Protein AF-A0A917MI64-F1 (afdb_monomer)

Solvent-accessible surface area (backbone atoms only — not comparable to full-atom values): 7708 Å² total; per-residue (Å²): 132,84,80,81,80,77,80,70,88,72,74,85,80,87,74,86,86,75,81,80,50,72,68,57,34,49,53,53,25,57,75,74,41,89,49,66,73,59,29,27,51,49,29,15,67,72,66,77,46,58,48,79,76,38,38,64,58,53,53,51,50,51,54,54,52,52,53,42,46,76,70,61,38,49,78,48,83,46,83,40,100,81,76,51,83,45,84,47,79,46,78,78,75,80,75,78,84,80,80,76,76,82,81,80,79,78,80,83,85,79,82,81,83,86,132

Structure (mmCIF, N/CA/C/O backbone):
data_AF-A0A917MI64-F1
#
_entry.id   AF-A0A917MI64-F1
#
loop_
_atom_site.group_PDB
_atom_site.id
_atom_site.type_symbol
_atom_site.label_atom_id
_atom_site.label_alt_id
_atom_site.label_comp_id
_atom_site.label_asym_id
_atom_site.label_entity_id
_atom_site.label_seq_id
_atom_site.pdbx_PDB_ins_code
_atom_site.Cartn_x
_atom_site.Cartn_y
_atom_site.C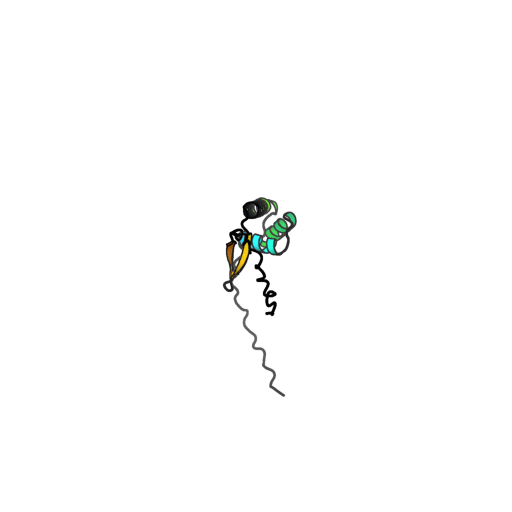artn_z
_atom_site.occupancy
_atom_site.B_iso_or_equiv
_atom_site.auth_seq_id
_atom_site.auth_comp_id
_atom_site.auth_asym_id
_atom_site.auth_atom_id
_atom_site.pdbx_PDB_model_num
ATOM 1 N N . MET A 1 1 ? 27.332 -24.844 40.970 1.00 60.16 1 MET A N 1
ATOM 2 C CA . M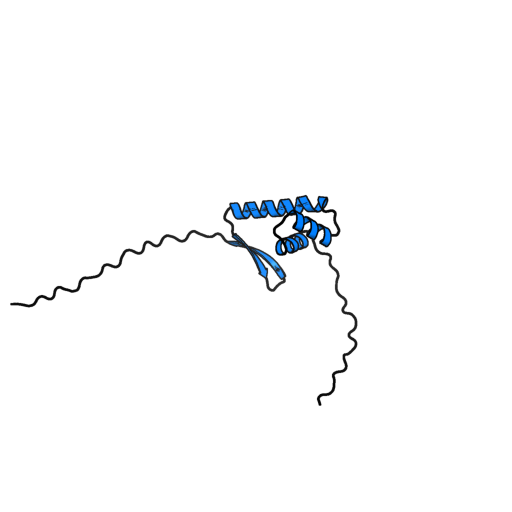ET A 1 1 ? 26.124 -24.654 40.136 1.00 60.16 1 MET A CA 1
ATOM 3 C C . MET A 1 1 ? 25.524 -23.297 40.466 1.00 60.16 1 MET A C 1
ATOM 5 O O . MET A 1 1 ? 25.338 -23.047 41.651 1.00 60.16 1 MET A O 1
ATOM 9 N N . PRO A 1 2 ? 25.264 -22.414 39.488 1.00 66.19 2 PRO A N 1
ATOM 10 C CA . PRO A 1 2 ? 24.542 -21.175 39.758 1.00 66.19 2 PRO A CA 1
ATOM 11 C C . PRO A 1 2 ? 23.077 -21.485 40.124 1.00 66.19 2 PRO A C 1
ATOM 13 O O . PRO A 1 2 ? 22.513 -22.449 39.594 1.00 66.19 2 PRO A O 1
ATOM 16 N N . PRO A 1 3 ? 22.451 -20.709 41.026 1.00 67.62 3 PRO A N 1
ATOM 17 C CA . PRO A 1 3 ? 21.047 -20.893 41.368 1.00 67.62 3 PRO A CA 1
ATOM 18 C C . PRO A 1 3 ? 20.173 -20.590 40.145 1.00 67.62 3 PRO A C 1
ATOM 20 O O . PRO A 1 3 ? 20.364 -19.579 39.468 1.00 67.62 3 PRO A O 1
ATOM 23 N N . LYS A 1 4 ? 19.209 -21.471 39.848 1.00 62.81 4 LYS A N 1
ATOM 24 C CA . LYS A 1 4 ? 18.223 -21.233 38.787 1.00 62.81 4 LYS A CA 1
ATOM 25 C C . LYS A 1 4 ? 17.385 -20.010 39.166 1.00 62.81 4 LYS A C 1
ATOM 27 O O . LYS A 1 4 ? 16.717 -20.018 40.198 1.00 62.81 4 LYS A O 1
ATOM 32 N N . ALA A 1 5 ? 17.440 -18.963 38.344 1.00 65.44 5 ALA A N 1
ATOM 33 C CA . ALA A 1 5 ? 16.598 -17.787 38.510 1.00 65.44 5 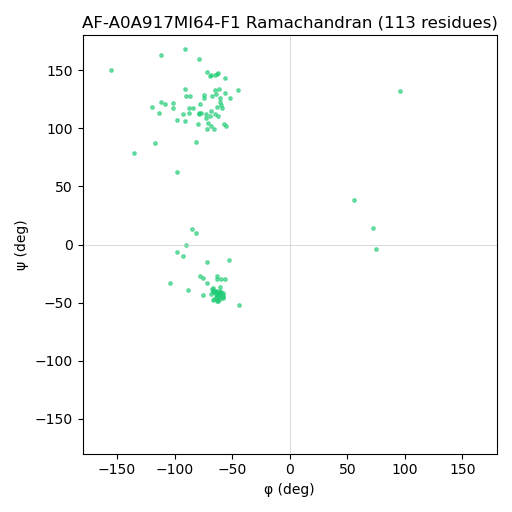ALA A CA 1
ATOM 34 C C . ALA A 1 5 ? 15.126 -18.209 38.412 1.00 65.44 5 ALA A C 1
ATOM 36 O O . ALA A 1 5 ? 14.708 -18.819 37.430 1.00 65.4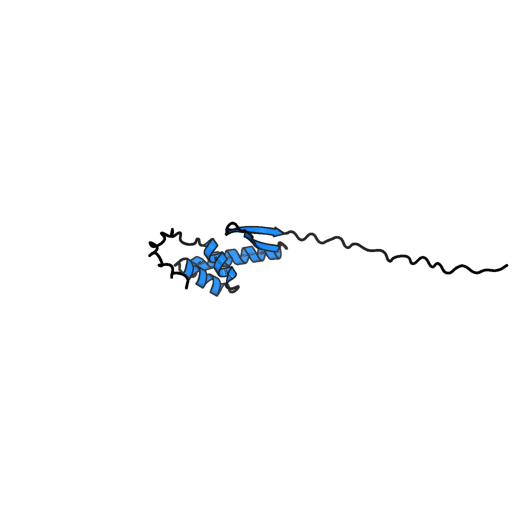4 5 ALA A O 1
ATOM 37 N N . GLN A 1 6 ? 14.355 -17.917 39.457 1.00 65.31 6 GLN A N 1
ATOM 38 C CA . GLN A 1 6 ? 12.915 -18.129 39.467 1.00 65.31 6 GLN A CA 1
ATOM 39 C C . GLN A 1 6 ? 12.303 -17.114 38.497 1.00 65.31 6 GLN A C 1
ATOM 41 O O . GLN A 1 6 ? 12.367 -15.908 38.753 1.00 65.31 6 GLN A O 1
ATOM 46 N N . THR A 1 7 ? 11.771 -17.579 37.364 1.00 68.00 7 THR A N 1
ATOM 47 C CA . THR A 1 7 ? 11.015 -16.743 36.425 1.00 68.00 7 THR A CA 1
ATOM 48 C C . THR A 1 7 ? 9.854 -16.132 37.195 1.00 68.00 7 THR A C 1
ATOM 50 O O . THR A 1 7 ? 8.896 -16.822 37.534 1.00 68.00 7 THR A O 1
ATOM 53 N N . ARG A 1 8 ? 9.959 -14.847 37.544 1.00 74.12 8 ARG A N 1
ATOM 54 C CA . ARG A 1 8 ? 8.835 -14.119 38.129 1.00 74.12 8 ARG A CA 1
ATOM 55 C C . ARG A 1 8 ? 7.718 -14.146 37.096 1.00 74.12 8 ARG A C 1
ATOM 57 O O . ARG A 1 8 ? 7.967 -13.754 35.959 1.00 74.12 8 ARG A O 1
ATOM 64 N N . GLU A 1 9 ? 6.525 -14.598 37.478 1.00 75.75 9 GLU A N 1
ATOM 65 C CA . GLU A 1 9 ? 5.331 -14.428 36.651 1.00 75.75 9 GLU A CA 1
ATOM 66 C C . GLU A 1 9 ? 5.175 -12.936 36.351 1.00 75.75 9 GLU A C 1
ATOM 68 O O . GLU A 1 9 ? 4.813 -12.122 37.206 1.00 75.75 9 GLU A O 1
ATOM 73 N N . MET A 1 10 ? 5.563 -12.550 35.138 1.00 74.81 10 MET A N 1
ATOM 74 C CA . MET A 1 10 ? 5.427 -11.185 34.672 1.00 74.81 10 MET A CA 1
ATOM 75 C C . MET A 1 10 ? 3.950 -10.968 34.379 1.00 74.81 10 MET A C 1
ATOM 77 O O . MET A 1 10 ? 3.335 -11.725 33.629 1.00 74.81 10 MET A O 1
ATOM 81 N N . ARG A 1 11 ? 3.373 -9.928 34.984 1.00 83.38 11 ARG A N 1
ATOM 82 C CA . ARG A 1 11 ? 2.006 -9.516 34.662 1.00 83.38 11 ARG A CA 1
ATOM 83 C C . ARG A 1 11 ? 1.908 -9.235 33.155 1.00 83.38 11 ARG A C 1
ATOM 85 O O . ARG A 1 11 ? 2.867 -8.684 32.607 1.00 83.38 11 ARG A O 1
ATOM 92 N N . PRO A 1 12 ? 0.780 -9.560 32.497 1.00 83.62 12 PRO A N 1
ATOM 93 C CA . PRO A 1 12 ? 0.600 -9.279 31.078 1.00 83.62 12 PRO A CA 1
ATOM 94 C C . PRO A 1 12 ? 0.892 -7.807 30.770 1.00 83.62 12 PRO A C 1
ATOM 96 O O . PRO A 1 12 ? 0.340 -6.909 31.414 1.00 83.62 12 PRO A O 1
ATOM 99 N N . LEU A 1 13 ? 1.783 -7.554 29.807 1.00 82.50 13 LEU A N 1
ATOM 100 C CA . LEU A 1 13 ? 2.063 -6.197 29.350 1.00 82.50 13 LEU A CA 1
ATOM 101 C C . LEU A 1 13 ? 0.794 -5.631 28.708 1.00 82.50 13 LEU A C 1
ATOM 103 O O . LEU A 1 13 ? 0.186 -6.254 27.839 1.00 82.50 13 LEU A O 1
ATOM 107 N N . ARG A 1 14 ? 0.392 -4.433 29.133 1.00 84.25 14 ARG A N 1
ATOM 108 C CA . ARG A 1 14 ? -0.726 -3.712 28.519 1.00 84.25 14 ARG A CA 1
ATOM 109 C C . ARG A 1 14 ? -0.218 -3.042 27.245 1.00 84.25 14 ARG A C 1
ATOM 111 O O . ARG A 1 14 ? 0.480 -2.035 27.327 1.00 84.25 14 ARG A O 1
ATOM 118 N N . VAL A 1 15 ? -0.554 -3.606 26.089 1.00 86.50 15 VAL A N 1
ATOM 119 C CA . VAL A 1 15 ? -0.217 -3.043 24.774 1.00 86.50 15 VAL A CA 1
ATOM 120 C C . VAL A 1 15 ? -1.354 -2.127 24.324 1.00 86.50 15 VAL A C 1
ATOM 122 O O . VAL A 1 15 ? -2.527 -2.478 24.451 1.00 86.50 15 VAL A O 1
ATOM 125 N N . ARG A 1 16 ? -1.020 -0.928 23.836 1.00 86.50 16 ARG A N 1
ATOM 126 C CA . ARG A 1 16 ? -1.997 -0.063 23.165 1.00 86.50 16 ARG A CA 1
ATOM 127 C C . ARG A 1 16 ? -2.273 -0.637 21.782 1.00 86.50 16 ARG A C 1
ATOM 129 O O . ARG A 1 16 ? -1.330 -0.899 21.046 1.00 86.50 16 ARG A O 1
ATOM 136 N N . HIS A 1 17 ? -3.547 -0.821 21.457 1.00 84.12 17 HIS A N 1
ATOM 137 C CA . HIS A 1 17 ? -3.967 -1.262 20.136 1.00 84.12 17 HIS A CA 1
ATOM 138 C C . HIS A 1 17 ? -4.381 -0.037 19.321 1.00 84.12 17 HIS A C 1
ATOM 140 O O . HIS A 1 17 ? -5.414 0.568 19.601 1.00 84.12 17 HIS A O 1
ATOM 146 N N . GLU A 1 18 ? -3.556 0.339 18.353 1.00 82.56 18 GLU A N 1
ATOM 147 C CA . GLU A 1 18 ? -3.870 1.357 17.353 1.00 82.56 18 GLU A CA 1
ATOM 148 C C . GLU A 1 18 ? -3.948 0.623 16.006 1.00 82.56 18 GLU A C 1
ATOM 150 O O . GLU A 1 18 ? -2.955 0.007 15.613 1.00 82.56 18 GLU A O 1
ATOM 155 N N . PRO A 1 19 ? -5.133 0.540 15.371 1.00 84.12 19 PRO A N 1
ATOM 156 C CA . PRO A 1 19 ? -5.270 -0.158 14.097 1.00 84.12 19 PRO A CA 1
ATOM 157 C C . PRO A 1 19 ? -4.431 0.547 13.019 1.00 84.12 19 PRO A C 1
ATOM 159 O O . PRO A 1 19 ? -4.298 1.773 13.077 1.00 84.12 19 PRO A O 1
ATOM 162 N N . PRO A 1 20 ? -3.870 -0.195 12.046 1.00 90.12 20 PRO A N 1
ATOM 163 C CA . PRO A 1 20 ? -3.061 0.407 10.995 1.00 90.12 20 PRO A CA 1
ATOM 164 C C . PRO A 1 20 ? -3.898 1.377 10.160 1.00 90.12 20 PRO A C 1
ATOM 166 O O . PRO A 1 20 ? -5.093 1.174 9.937 1.00 90.12 20 PRO A O 1
ATOM 169 N N . THR A 1 21 ? -3.261 2.434 9.669 1.00 93.06 21 THR A N 1
ATOM 170 C CA . THR A 1 21 ? -3.864 3.304 8.659 1.00 93.06 21 THR A CA 1
ATOM 171 C C . THR A 1 21 ? -3.770 2.669 7.270 1.00 93.06 21 THR A C 1
ATOM 173 O O . THR A 1 21 ? -2.917 1.820 7.001 1.00 93.06 21 THR A O 1
ATOM 176 N N . LEU A 1 22 ? -4.620 3.119 6.342 1.00 93.25 22 LEU A N 1
ATOM 177 C CA . LEU A 1 22 ? -4.614 2.611 4.966 1.00 93.25 22 LEU A CA 1
ATOM 178 C C . LEU A 1 22 ? -3.268 2.856 4.263 1.00 93.25 22 LEU A C 1
ATOM 180 O O . LEU A 1 22 ? -2.807 2.016 3.495 1.00 93.25 22 LEU A O 1
ATOM 184 N N . GLU A 1 23 ? -2.623 3.991 4.539 1.00 92.38 23 GLU A N 1
ATOM 185 C CA . GLU A 1 23 ? -1.311 4.327 3.977 1.00 92.38 23 GLU A CA 1
ATOM 186 C C . GLU A 1 23 ? -0.213 3.391 4.490 1.00 92.38 23 GLU A C 1
ATOM 188 O O . GLU A 1 23 ? 0.611 2.927 3.704 1.00 92.38 23 GLU A O 1
ATOM 193 N N . GLU A 1 24 ? -0.233 3.052 5.780 1.00 92.31 24 GLU A N 1
ATOM 194 C CA . GLU A 1 24 ? 0.707 2.098 6.377 1.00 92.31 24 GLU A CA 1
ATOM 195 C C . GLU A 1 24 ? 0.495 0.682 5.837 1.00 92.31 24 GLU A C 1
ATOM 197 O O . GLU A 1 24 ? 1.466 -0.012 5.536 1.00 92.31 24 GLU A O 1
ATOM 202 N N . ALA A 1 25 ? -0.761 0.266 5.647 1.00 95.38 25 ALA A N 1
ATOM 203 C CA . ALA A 1 25 ? -1.081 -1.019 5.035 1.00 95.38 25 ALA A CA 1
ATOM 204 C C . ALA A 1 25 ? -0.598 -1.092 3.574 1.00 95.38 25 ALA A C 1
ATOM 206 O O . ALA A 1 25 ? 0.026 -2.080 3.186 1.00 95.38 25 ALA A O 1
ATOM 207 N N . MET A 1 26 ? -0.827 -0.040 2.773 1.00 94.50 26 MET A N 1
ATOM 208 C CA . MET A 1 26 ? -0.312 0.050 1.397 1.00 94.50 26 MET A CA 1
ATOM 209 C C . MET A 1 26 ? 1.217 0.004 1.363 1.00 94.50 26 MET A C 1
ATOM 211 O O . MET A 1 26 ? 1.796 -0.711 0.546 1.00 94.50 26 MET A O 1
ATOM 215 N N . PHE A 1 27 ? 1.869 0.726 2.277 1.00 93.25 27 PHE A N 1
ATOM 216 C CA . PHE A 1 27 ? 3.321 0.725 2.402 1.00 93.25 27 PHE A CA 1
ATOM 217 C C . PHE A 1 27 ? 3.867 -0.672 2.731 1.00 93.25 27 PHE A C 1
ATOM 219 O O . PHE A 1 27 ? 4.808 -1.137 2.087 1.00 93.25 27 PHE A O 1
ATOM 226 N N . ALA A 1 28 ? 3.248 -1.374 3.683 1.00 94.25 28 ALA A N 1
ATOM 227 C CA . ALA A 1 28 ? 3.632 -2.733 4.049 1.00 94.25 28 ALA A CA 1
ATOM 228 C C . ALA A 1 28 ? 3.437 -3.726 2.890 1.00 94.25 28 ALA A C 1
ATOM 230 O O . ALA A 1 28 ? 4.321 -4.539 2.622 1.00 94.25 28 ALA A O 1
ATOM 231 N N . ALA A 1 29 ? 2.311 -3.642 2.173 1.00 95.88 29 ALA A N 1
ATOM 232 C CA . ALA A 1 29 ? 2.016 -4.518 1.041 1.00 95.88 29 ALA A CA 1
ATOM 233 C C . ALA A 1 29 ? 3.009 -4.330 -0.117 1.00 95.88 29 ALA A C 1
ATOM 235 O O . ALA A 1 29 ? 3.473 -5.316 -0.690 1.00 95.88 29 ALA A O 1
ATOM 236 N N . GLN A 1 30 ? 3.395 -3.084 -0.409 1.00 92.31 30 GLN A N 1
ATOM 237 C CA . GLN A 1 30 ? 4.408 -2.769 -1.420 1.00 92.31 30 GLN A CA 1
ATOM 238 C C . GLN A 1 30 ? 5.788 -3.345 -1.065 1.00 92.31 30 GLN A C 1
ATOM 240 O O . GLN A 1 30 ? 6.562 -3.696 -1.950 1.00 92.31 30 GLN A O 1
ATOM 245 N N . GLY A 1 31 ? 6.098 -3.477 0.228 1.00 91.12 31 GLY A N 1
ATOM 246 C CA . GLY A 1 31 ? 7.311 -4.154 0.691 1.00 91.12 31 GLY A C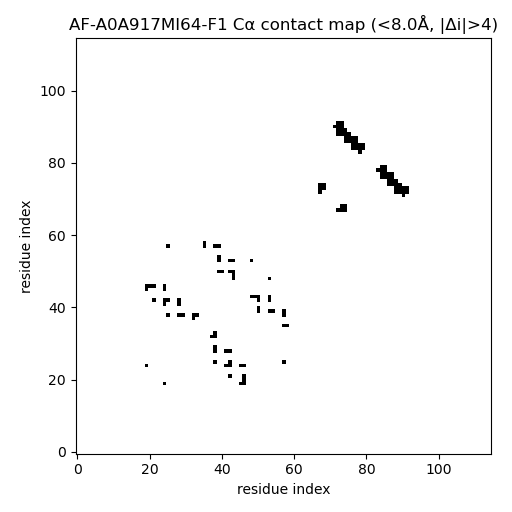A 1
ATOM 247 C C . GLY A 1 31 ? 7.286 -5.678 0.526 1.00 91.12 31 GLY A C 1
ATOM 248 O O . GLY A 1 31 ? 8.338 -6.309 0.633 1.00 91.12 31 GLY A O 1
ATOM 249 N N . LEU A 1 32 ? 6.114 -6.275 0.280 1.00 94.81 32 LEU A N 1
ATOM 250 C CA . LEU A 1 32 ? 5.932 -7.725 0.208 1.00 94.81 32 LEU A CA 1
ATOM 251 C C . LEU A 1 32 ? 5.795 -8.245 -1.231 1.00 94.81 32 LEU A C 1
ATOM 253 O O . LEU A 1 32 ? 6.230 -9.359 -1.515 1.00 94.81 32 LEU A O 1
ATOM 257 N N . THR A 1 33 ? 5.193 -7.463 -2.130 1.00 95.12 33 THR A N 1
ATOM 258 C CA . THR A 1 33 ? 4.964 -7.848 -3.532 1.00 95.12 33 THR A CA 1
ATOM 259 C C . THR A 1 33 ? 4.837 -6.627 -4.443 1.00 95.12 33 THR A C 1
ATOM 261 O O . THR A 1 33 ? 4.359 -5.580 -4.013 1.00 95.12 33 THR A O 1
ATOM 264 N N . ASP A 1 34 ? 5.225 -6.777 -5.713 1.00 90.69 34 ASP A N 1
ATOM 265 C CA . ASP A 1 34 ? 5.062 -5.766 -6.772 1.00 90.69 34 ASP A CA 1
ATOM 266 C C . ASP A 1 34 ? 3.757 -5.947 -7.579 1.00 90.69 34 ASP A C 1
ATOM 268 O O . ASP A 1 34 ? 3.402 -5.087 -8.387 1.00 90.69 34 ASP A O 1
ATOM 272 N N . ASP A 1 35 ? 3.045 -7.064 -7.387 1.00 96.06 35 ASP A N 1
ATOM 273 C CA . ASP A 1 35 ? 1.778 -7.357 -8.066 1.00 96.06 35 ASP A CA 1
ATOM 274 C C . ASP A 1 35 ? 0.625 -6.567 -7.425 1.00 96.06 35 ASP A C 1
ATOM 276 O O . ASP A 1 35 ? 0.332 -6.719 -6.237 1.00 96.06 35 ASP A O 1
ATOM 280 N N . VAL A 1 36 ? -0.053 -5.741 -8.226 1.00 95.12 36 VAL A N 1
ATOM 281 C CA . VAL A 1 36 ? -1.154 -4.875 -7.782 1.00 95.12 36 VAL A CA 1
ATOM 282 C C . VAL A 1 36 ? -2.327 -5.684 -7.230 1.00 95.12 36 VAL A C 1
ATOM 284 O O . VAL A 1 36 ? -2.896 -5.299 -6.210 1.00 95.12 36 VAL A O 1
ATOM 287 N N . ASP A 1 37 ? -2.676 -6.812 -7.849 1.00 96.94 37 ASP A N 1
ATOM 288 C CA . ASP A 1 37 ? -3.810 -7.625 -7.402 1.00 96.94 37 ASP A CA 1
ATOM 289 C C . ASP A 1 37 ? -3.514 -8.252 -6.032 1.00 96.94 37 ASP A C 1
ATOM 291 O O . ASP A 1 37 ? -4.370 -8.273 -5.141 1.00 96.94 37 ASP A O 1
ATOM 295 N N . GLN A 1 38 ? -2.267 -8.685 -5.821 1.00 97.50 38 GLN A N 1
ATOM 296 C CA . GLN A 1 38 ? -1.817 -9.187 -4.523 1.00 97.50 38 GLN A CA 1
ATOM 297 C C . GLN A 1 38 ? -1.740 -8.077 -3.470 1.00 97.50 38 GLN A C 1
ATOM 299 O O . GLN A 1 38 ? -2.179 -8.288 -2.339 1.00 97.50 38 GLN A O 1
ATOM 304 N N . GLN A 1 39 ? -1.231 -6.890 -3.823 1.00 97.19 39 GLN A N 1
ATOM 305 C CA . GLN A 1 39 ? -1.192 -5.737 -2.918 1.00 97.19 39 GLN A CA 1
ATOM 306 C C . GLN A 1 39 ? -2.596 -5.369 -2.431 1.00 97.19 39 GLN A C 1
ATOM 308 O O . GLN A 1 39 ? -2.798 -5.198 -1.230 1.00 97.19 39 GLN A O 1
ATOM 313 N N . VAL A 1 40 ? -3.580 -5.304 -3.336 1.00 97.94 40 VAL A N 1
ATOM 314 C CA . VAL A 1 40 ? -4.980 -5.016 -2.983 1.00 97.94 40 VAL A CA 1
ATOM 315 C C . VAL A 1 40 ? -5.514 -6.039 -1.985 1.00 97.94 40 VAL A C 1
ATOM 317 O O . VAL A 1 40 ? -6.118 -5.654 -0.985 1.00 97.94 40 VAL A O 1
ATOM 320 N N . HIS A 1 41 ? -5.255 -7.328 -2.208 1.00 97.69 41 HIS A N 1
ATOM 321 C CA . HIS A 1 41 ? -5.720 -8.380 -1.308 1.00 97.69 41 HIS A CA 1
ATOM 322 C C . HIS A 1 41 ? -5.080 -8.296 0.088 1.00 97.69 41 HIS A C 1
ATOM 324 O O . HIS A 1 41 ? -5.772 -8.443 1.095 1.00 97.69 41 HIS A O 1
ATOM 330 N N . ILE A 1 42 ? -3.776 -8.008 0.161 1.00 97.06 42 ILE A N 1
ATOM 331 C CA . ILE A 1 42 ? -3.061 -7.833 1.434 1.00 97.06 42 ILE A CA 1
ATOM 332 C C . ILE A 1 42 ? -3.623 -6.631 2.200 1.00 97.06 42 ILE A C 1
ATOM 334 O O . ILE A 1 42 ? -3.937 -6.749 3.382 1.00 97.06 42 ILE A O 1
ATOM 338 N N . VAL A 1 43 ? -3.787 -5.485 1.534 1.00 97.06 43 VAL A N 1
ATOM 339 C CA . VAL A 1 43 ? -4.311 -4.264 2.164 1.00 97.06 43 VAL A CA 1
ATOM 340 C C . VAL A 1 43 ? -5.751 -4.466 2.638 1.00 97.06 43 VAL A C 1
ATOM 342 O O . VAL A 1 43 ? -6.076 -4.081 3.757 1.00 97.06 43 VAL A O 1
ATOM 345 N N . ALA A 1 44 ? -6.596 -5.114 1.833 1.00 97.06 44 ALA A N 1
ATOM 346 C CA . ALA A 1 44 ? -7.959 -5.469 2.220 1.00 97.06 44 ALA A CA 1
ATOM 347 C C . ALA A 1 44 ? -7.986 -6.341 3.486 1.00 97.06 44 ALA A C 1
ATOM 349 O O . ALA A 1 44 ? -8.752 -6.062 4.405 1.00 97.06 44 ALA A O 1
ATOM 350 N N . GLY A 1 45 ? -7.097 -7.338 3.576 1.00 95.81 45 GLY A N 1
ATOM 351 C CA . GLY A 1 45 ? -6.956 -8.183 4.764 1.00 95.81 45 GLY A CA 1
ATOM 352 C C . GLY A 1 45 ? -6.442 -7.437 6.000 1.00 95.81 45 GLY A C 1
ATOM 353 O O . GLY A 1 45 ? -6.911 -7.701 7.102 1.00 95.81 45 GLY A O 1
ATOM 354 N N . LEU A 1 46 ? -5.514 -6.488 5.831 1.00 94.25 46 LEU A N 1
ATOM 355 C CA . LEU A 1 46 ? -4.980 -5.673 6.932 1.00 94.25 46 LEU A CA 1
ATOM 356 C C . LEU A 1 46 ? -5.988 -4.647 7.464 1.00 94.25 46 LEU A C 1
ATOM 358 O O . LEU A 1 46 ? -5.966 -4.331 8.651 1.00 94.25 46 LEU A O 1
ATOM 362 N N . MET A 1 47 ? -6.839 -4.115 6.585 1.00 95.12 47 MET A N 1
ATOM 363 C CA . MET A 1 47 ? -7.808 -3.066 6.911 1.00 95.12 47 MET A CA 1
ATOM 364 C C . MET A 1 47 ? -9.216 -3.595 7.195 1.00 95.12 47 MET A C 1
ATOM 366 O O . MET A 1 47 ? -10.081 -2.809 7.570 1.00 95.12 47 MET A O 1
ATOM 370 N N . GLU A 1 48 ? -9.454 -4.894 6.993 1.00 94.56 48 GLU A N 1
ATOM 371 C CA . GLU A 1 48 ? -10.776 -5.530 7.079 1.00 94.56 48 GLU A CA 1
ATOM 372 C C . GLU A 1 48 ? -11.820 -4.868 6.152 1.00 94.56 48 GLU A C 1
ATOM 374 O O . GLU A 1 48 ? -12.993 -4.717 6.495 1.00 94.56 48 GLU A O 1
ATOM 379 N N . LEU A 1 49 ? -11.385 -4.465 4.953 1.00 94.62 49 LEU A N 1
ATOM 380 C CA . LEU A 1 49 ? -12.218 -3.822 3.929 1.00 94.62 49 LEU A CA 1
ATOM 381 C C . LEU A 1 49 ? -12.406 -4.734 2.713 1.00 94.62 49 LEU A C 1
ATOM 383 O O . LEU A 1 49 ?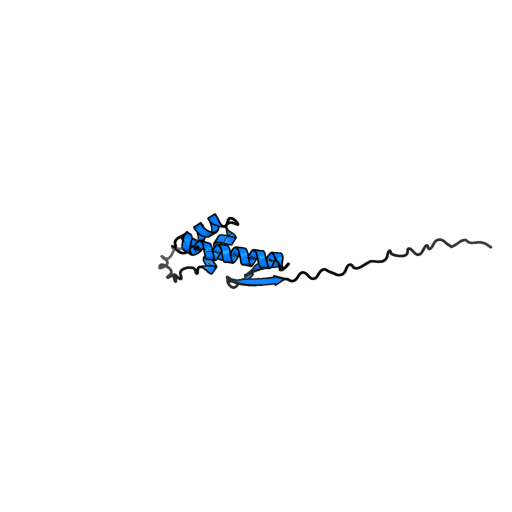 -11.647 -5.680 2.502 1.00 94.62 49 LEU A O 1
ATOM 387 N N . ALA A 1 50 ? -13.400 -4.435 1.875 1.00 96.62 50 ALA A N 1
ATOM 388 C CA . ALA A 1 50 ? -13.541 -5.111 0.591 1.00 96.62 50 ALA A CA 1
ATOM 389 C C . ALA A 1 50 ? -12.404 -4.701 -0.362 1.00 96.62 50 ALA A C 1
ATOM 391 O 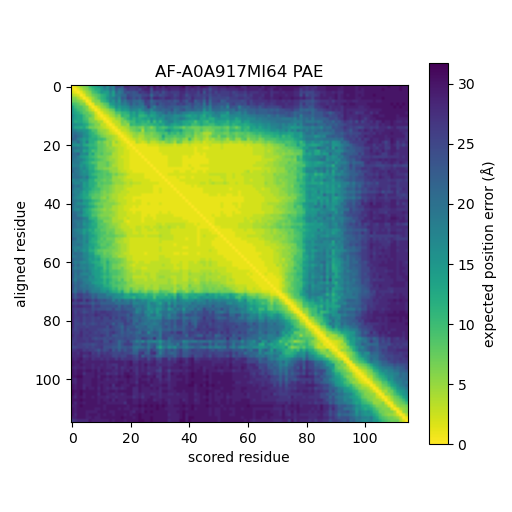O . ALA A 1 50 ? -11.980 -3.544 -0.387 1.00 96.62 50 ALA A O 1
ATOM 392 N N . ALA A 1 51 ? -11.942 -5.641 -1.191 1.00 95.88 51 ALA A N 1
ATOM 393 C CA . ALA A 1 51 ? -10.897 -5.384 -2.186 1.00 95.88 51 ALA A CA 1
ATOM 394 C C . ALA A 1 51 ? -11.271 -4.236 -3.144 1.00 95.88 51 ALA A C 1
ATOM 396 O O . ALA A 1 51 ? -10.409 -3.466 -3.574 1.00 95.88 51 ALA A O 1
ATOM 397 N N . GLU A 1 52 ? -12.567 -4.057 -3.388 1.00 96.19 52 GLU A N 1
ATOM 398 C CA . GLU A 1 52 ? -13.093 -3.123 -4.381 1.00 96.19 52 GLU A CA 1
ATOM 399 C C . GLU A 1 52 ? -12.998 -1.674 -3.890 1.00 96.19 52 GLU A C 1
ATOM 401 O O . GLU A 1 52 ? -12.789 -0.762 -4.691 1.00 96.19 52 GLU A O 1
ATOM 406 N N . ASP A 1 53 ? -13.051 -1.471 -2.571 1.00 95.25 53 ASP A N 1
ATOM 407 C CA . ASP A 1 53 ? -12.872 -0.166 -1.929 1.00 95.25 53 ASP A CA 1
ATOM 408 C C . ASP A 1 53 ? -11.387 0.232 -1.847 1.00 95.25 53 ASP A C 1
ATOM 410 O O . ASP A 1 53 ? -11.033 1.414 -1.838 1.00 95.25 53 ASP A O 1
ATOM 414 N N . VAL A 1 54 ? -10.500 -0.766 -1.812 1.00 95.75 54 VAL A N 1
ATOM 415 C CA . VAL A 1 54 ? -9.047 -0.604 -1.662 1.00 95.75 54 VAL A CA 1
ATOM 416 C C . VAL A 1 54 ? -8.347 -0.424 -3.009 1.00 95.75 54 VAL A C 1
ATOM 418 O O . VAL A 1 54 ? -7.435 0.400 -3.128 1.00 95.75 54 VAL A O 1
ATOM 421 N N . ARG A 1 55 ? -8.787 -1.151 -4.043 1.00 96.38 55 ARG A N 1
ATOM 422 C CA . ARG A 1 55 ? -8.234 -1.108 -5.405 1.00 96.38 55 ARG A CA 1
ATOM 423 C C . ARG A 1 55 ? -7.951 0.307 -5.932 1.00 96.38 55 ARG A C 1
ATOM 425 O O . ARG A 1 55 ? -6.808 0.546 -6.329 1.00 96.38 55 ARG A O 1
ATOM 432 N N . PRO A 1 56 ? -8.890 1.275 -5.900 1.00 96.62 56 PRO A N 1
ATOM 433 C CA . PRO A 1 56 ? -8.623 2.612 -6.436 1.00 96.62 56 PRO A CA 1
ATOM 434 C C . PRO A 1 56 ? -7.502 3.356 -5.691 1.00 96.62 56 PRO A C 1
ATOM 436 O O . PRO A 1 56 ? -6.831 4.208 -6.276 1.00 96.62 56 PRO A O 1
ATOM 439 N N . GLN A 1 57 ? -7.275 3.050 -4.410 1.00 94.31 57 GLN A N 1
ATOM 440 C CA . GLN A 1 57 ? -6.231 3.685 -3.600 1.00 94.31 57 GLN A CA 1
ATOM 441 C C . GLN A 1 57 ? -4.847 3.144 -3.968 1.00 94.31 57 GLN A C 1
ATOM 443 O O . GLN A 1 57 ? -3.914 3.923 -4.181 1.00 94.31 57 GLN A O 1
ATOM 448 N N . VAL A 1 58 ? -4.739 1.823 -4.137 1.00 94.38 58 VAL A N 1
ATOM 449 C CA . VAL A 1 58 ? -3.499 1.156 -4.558 1.00 94.38 58 VAL A CA 1
ATOM 450 C C . VAL A 1 58 ? -3.126 1.564 -5.985 1.00 94.38 58 VAL A C 1
ATOM 452 O O . VAL A 1 58 ? -1.996 1.980 -6.235 1.00 94.38 58 VAL A O 1
ATOM 455 N N . GLU A 1 59 ? -4.080 1.555 -6.920 1.00 94.56 59 GLU A N 1
ATOM 456 C CA . GLU A 1 59 ? -3.838 1.974 -8.309 1.00 94.56 59 GLU A CA 1
ATOM 457 C C . GLU A 1 59 ? -3.357 3.431 -8.394 1.00 94.56 59 GLU A C 1
ATOM 459 O O . GLU A 1 59 ? -2.414 3.751 -9.127 1.00 94.56 59 GLU A O 1
ATOM 464 N N . LYS A 1 60 ? -3.948 4.323 -7.590 1.00 93.62 60 LYS A N 1
ATOM 465 C CA . LYS A 1 60 ? -3.515 5.721 -7.482 1.00 93.62 60 LYS A CA 1
ATOM 466 C C . LYS A 1 60 ? -2.077 5.835 -6.967 1.00 93.62 60 LYS A C 1
ATOM 468 O O . LYS A 1 60 ? -1.303 6.637 -7.501 1.00 93.62 60 LYS A O 1
ATOM 473 N N . LEU A 1 61 ? -1.705 5.042 -5.961 1.00 89.12 61 LEU A N 1
ATOM 474 C CA . LEU A 1 61 ? -0.350 5.012 -5.406 1.00 89.12 61 LEU A CA 1
ATOM 475 C C . LEU A 1 61 ? 0.670 4.557 -6.463 1.00 89.12 61 LEU A C 1
ATOM 477 O O . LEU A 1 61 ? 1.670 5.245 -6.695 1.00 89.12 61 LEU A O 1
ATOM 481 N N . VAL A 1 62 ? 0.382 3.461 -7.166 1.00 87.75 62 VAL A N 1
ATOM 482 C CA . VAL A 1 62 ? 1.231 2.913 -8.235 1.00 87.75 62 VAL A CA 1
ATOM 483 C C . VAL A 1 62 ? 1.403 3.923 -9.370 1.00 87.75 62 VAL A C 1
ATOM 485 O O . VAL A 1 62 ? 2.532 4.216 -9.773 1.00 87.75 62 VAL A O 1
ATOM 488 N N . ALA A 1 63 ? 0.314 4.541 -9.836 1.00 89.50 63 ALA A N 1
ATOM 489 C CA . ALA A 1 63 ? 0.363 5.557 -10.886 1.00 89.50 63 ALA A CA 1
ATOM 490 C C . ALA A 1 63 ? 1.204 6.780 -10.475 1.00 89.50 63 ALA A C 1
ATOM 492 O O . ALA A 1 63 ? 1.987 7.307 -11.273 1.00 89.50 63 ALA A O 1
ATOM 493 N N . SER A 1 64 ? 1.078 7.225 -9.220 1.00 87.00 64 SER A N 1
ATOM 494 C CA . SER A 1 64 ? 1.863 8.345 -8.688 1.00 87.00 64 SER A CA 1
ATOM 495 C C . SER A 1 64 ? 3.360 8.024 -8.621 1.00 87.00 64 SER A C 1
ATOM 497 O O . SER A 1 64 ? 4.193 8.847 -9.016 1.00 87.00 64 SER A O 1
ATOM 499 N N . THR A 1 65 ? 3.694 6.795 -8.222 1.00 83.25 65 THR A N 1
ATOM 500 C CA . THR A 1 65 ? 5.067 6.289 -8.139 1.00 83.25 65 THR A CA 1
ATOM 501 C C . THR A 1 65 ? 5.689 6.182 -9.529 1.00 83.25 65 THR A C 1
ATOM 503 O O . THR A 1 65 ? 6.771 6.721 -9.772 1.00 83.25 65 THR A O 1
ATOM 506 N N . ALA A 1 66 ? 4.971 5.585 -10.485 1.00 84.00 66 ALA A N 1
ATOM 507 C CA . ALA A 1 66 ? 5.406 5.480 -11.875 1.00 84.00 66 ALA A CA 1
ATOM 508 C C . ALA A 1 66 ? 5.662 6.861 -12.499 1.00 84.00 66 ALA A C 1
ATOM 510 O O . ALA A 1 66 ? 6.679 7.076 -13.163 1.00 84.00 66 ALA A O 1
ATOM 511 N N . ARG A 1 67 ? 4.784 7.839 -12.232 1.00 85.69 67 ARG A N 1
ATOM 512 C CA . ARG A 1 67 ? 4.961 9.222 -12.694 1.00 85.69 67 ARG A CA 1
ATOM 513 C C . ARG A 1 67 ? 6.213 9.875 -12.112 1.00 85.69 67 ARG A C 1
ATOM 515 O O . ARG A 1 67 ? 6.912 10.583 -12.836 1.00 85.69 67 ARG A O 1
ATOM 522 N N . ALA A 1 68 ? 6.504 9.663 -10.829 1.00 78.69 68 ALA A N 1
ATOM 523 C CA . ALA A 1 68 ? 7.709 10.197 -10.200 1.00 78.69 68 ALA A CA 1
ATOM 524 C C . ALA A 1 68 ? 8.983 9.625 -10.845 1.00 78.69 68 ALA A C 1
ATOM 526 O O . ALA A 1 68 ? 9.897 10.385 -11.177 1.00 78.69 68 ALA A O 1
ATOM 527 N N . ILE A 1 69 ? 8.998 8.315 -11.109 1.00 79.06 69 ILE A N 1
ATOM 528 C CA . ILE A 1 69 ? 10.108 7.621 -11.775 1.00 79.06 69 ILE A CA 1
ATOM 529 C C . ILE A 1 69 ? 10.300 8.137 -13.207 1.00 79.06 69 ILE A C 1
ATOM 531 O O . ILE A 1 69 ? 11.420 8.475 -13.593 1.00 79.06 69 ILE A O 1
ATOM 535 N N . ALA A 1 70 ? 9.218 8.269 -13.984 1.00 79.12 70 ALA A N 1
ATOM 536 C CA . ALA A 1 70 ? 9.267 8.775 -15.360 1.00 79.12 70 ALA A CA 1
ATOM 537 C C . ALA A 1 70 ? 9.835 10.204 -15.451 1.00 79.12 70 ALA A C 1
ATOM 539 O O . ALA A 1 70 ? 10.477 10.564 -16.436 1.00 79.12 70 ALA A O 1
ATOM 540 N N . GLN A 1 71 ? 9.652 11.010 -14.403 1.00 83.69 71 GLN A N 1
ATOM 541 C CA . GLN A 1 71 ? 10.219 12.357 -14.286 1.00 83.69 71 GLN A CA 1
ATOM 542 C C . GLN A 1 71 ? 11.690 12.363 -13.826 1.00 83.69 71 GLN A C 1
ATOM 544 O O . GLN A 1 71 ? 12.230 13.420 -13.506 1.00 83.69 71 GLN A O 1
ATOM 549 N N . GLY A 1 72 ? 12.351 11.202 -13.783 1.00 72.00 72 GLY A N 1
ATOM 550 C CA . GLY A 1 72 ? 13.764 11.073 -13.427 1.00 72.00 72 GLY A CA 1
ATOM 551 C C . GLY A 1 72 ? 14.060 11.296 -11.944 1.00 72.00 72 GLY A C 1
ATOM 552 O O . GLY A 1 72 ? 15.223 11.467 -11.577 1.00 72.00 72 GLY A O 1
ATOM 553 N N . ARG A 1 73 ? 13.035 11.299 -11.083 1.00 67.94 73 ARG A N 1
ATOM 554 C CA . ARG A 1 73 ? 13.211 11.373 -9.631 1.00 67.94 73 ARG A CA 1
ATOM 555 C C . ARG A 1 73 ? 13.472 9.966 -9.112 1.00 67.94 73 ARG A C 1
ATOM 557 O O . ARG A 1 73 ? 12.607 9.102 -9.230 1.00 67.94 73 ARG A O 1
ATOM 564 N N . SER A 1 74 ? 14.643 9.720 -8.524 1.00 59.78 74 SER A N 1
ATOM 565 C CA . SER A 1 74 ? 14.838 8.487 -7.759 1.00 59.78 74 SER A CA 1
ATOM 566 C C . SER A 1 74 ? 14.186 8.667 -6.396 1.00 59.78 74 SER A C 1
ATOM 568 O O . SER A 1 74 ? 14.632 9.494 -5.596 1.00 59.78 74 SER A O 1
ATOM 570 N N . VAL A 1 75 ? 13.116 7.911 -6.173 1.00 58.97 75 VAL A N 1
ATOM 571 C CA . VAL A 1 75 ? 12.407 7.826 -4.900 1.00 58.97 75 VAL A CA 1
ATOM 572 C C . VAL A 1 75 ? 13.038 6.675 -4.128 1.00 58.97 75 VAL A C 1
ATOM 574 O O . VAL A 1 75 ? 12.870 5.518 -4.498 1.00 58.97 75 VAL A O 1
ATOM 577 N N . ALA A 1 76 ? 13.827 6.998 -3.107 1.00 58.75 76 ALA A N 1
ATOM 578 C CA . ALA A 1 76 ? 14.335 6.015 -2.162 1.00 58.75 76 ALA A CA 1
ATOM 579 C C . ALA A 1 76 ? 13.604 6.218 -0.837 1.00 58.75 76 ALA A C 1
ATOM 581 O O . ALA A 1 76 ? 13.661 7.306 -0.253 1.00 58.75 76 ALA A O 1
ATOM 582 N N . THR A 1 77 ? 12.917 5.179 -0.374 1.00 57.78 77 THR A N 1
ATOM 583 C CA . THR A 1 77 ? 12.317 5.172 0.958 1.00 57.78 77 THR A CA 1
ATOM 584 C C . THR A 1 77 ? 13.361 4.661 1.937 1.00 57.78 77 THR A C 1
ATOM 586 O O . THR A 1 77 ? 13.848 3.542 1.802 1.00 57.78 77 THR A O 1
ATOM 589 N N . VAL A 1 78 ? 13.759 5.505 2.888 1.00 58.06 78 VAL A N 1
ATOM 590 C CA . VAL A 1 78 ? 14.719 5.138 3.935 1.00 58.06 78 VAL A CA 1
ATOM 591 C C . VAL A 1 78 ? 13.978 5.098 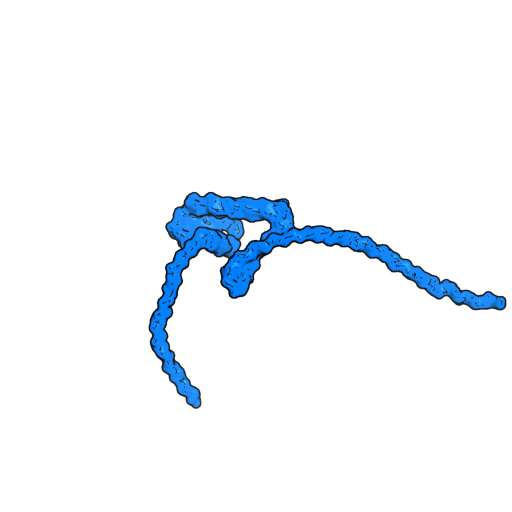5.261 1.00 58.06 78 VAL A C 1
ATOM 593 O O . VAL A 1 78 ? 13.400 6.102 5.684 1.00 58.06 78 VAL A O 1
ATOM 596 N N . GLU A 1 79 ? 14.022 3.952 5.933 1.00 52.97 79 GLU A N 1
ATOM 597 C CA . GLU A 1 79 ? 13.547 3.829 7.306 1.00 52.97 79 GLU A CA 1
ATOM 598 C C . GLU A 1 79 ? 14.484 4.616 8.230 1.00 52.97 79 GLU A C 1
ATOM 600 O O . GLU A 1 79 ? 15.679 4.333 8.362 1.00 52.97 79 GLU A O 1
ATOM 605 N N . SER A 1 80 ? 13.962 5.673 8.851 1.00 54.19 80 SER A N 1
ATOM 606 C CA . SER A 1 80 ? 14.697 6.375 9.898 1.00 54.19 80 SER A CA 1
ATOM 607 C C . SER A 1 80 ? 14.749 5.503 11.151 1.00 54.19 80 SER A C 1
ATOM 609 O O . SER A 1 80 ? 13.772 4.840 11.484 1.00 54.19 80 SER A O 1
ATOM 611 N N . ARG A 1 81 ? 15.830 5.601 11.940 1.00 57.97 81 ARG A N 1
ATOM 612 C CA . ARG A 1 81 ? 15.920 5.003 13.291 1.00 57.97 81 ARG A CA 1
ATOM 613 C C . ARG A 1 81 ? 14.763 5.395 14.231 1.00 57.97 81 ARG A C 1
ATOM 615 O O . ARG A 1 81 ? 14.607 4.781 15.276 1.00 57.97 81 ARG A O 1
ATOM 622 N N . SER A 1 82 ? 13.981 6.411 13.866 1.00 68.12 82 SER A N 1
ATOM 623 C CA . SER A 1 82 ? 12.777 6.867 14.566 1.00 68.12 82 SER A CA 1
ATOM 624 C C . SER A 1 82 ? 11.469 6.187 14.110 1.00 68.12 82 SER A C 1
ATOM 626 O O . SER A 1 82 ? 10.414 6.563 14.611 1.00 68.12 82 SER A O 1
ATOM 628 N N . GLY A 1 83 ? 11.493 5.263 13.141 1.00 56.94 83 GLY A N 1
ATOM 629 C CA . GLY A 1 83 ? 10.300 4.566 12.628 1.00 56.94 83 GLY A CA 1
ATOM 630 C C . GLY A 1 83 ? 9.387 5.384 11.703 1.00 56.94 83 GLY A C 1
ATOM 631 O O . GLY A 1 83 ? 8.433 4.843 11.164 1.00 56.94 83 GLY A O 1
ATOM 632 N N . ALA A 1 84 ? 9.672 6.670 11.474 1.00 55.81 84 ALA A N 1
ATOM 633 C CA . ALA A 1 84 ? 8.904 7.503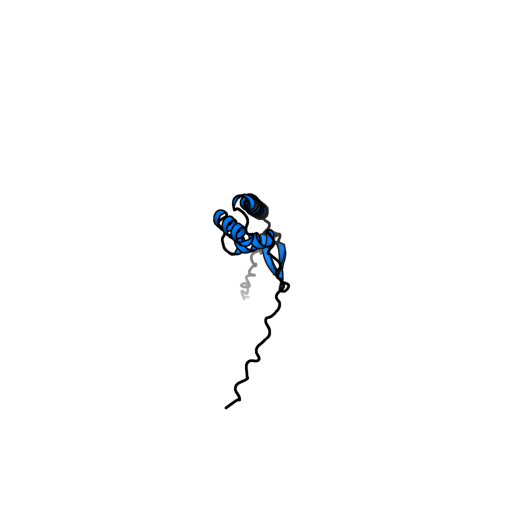 10.549 1.00 55.81 84 ALA A CA 1
ATOM 634 C C . ALA A 1 84 ? 9.437 7.371 9.105 1.00 55.81 84 ALA A C 1
ATOM 636 O O . ALA A 1 84 ? 10.643 7.587 8.896 1.00 55.81 84 ALA A O 1
ATOM 637 N N . PRO A 1 85 ? 8.578 7.076 8.107 1.00 54.56 85 PRO A N 1
ATOM 638 C CA . PRO A 1 85 ? 8.986 7.036 6.710 1.00 54.56 85 PRO A CA 1
ATOM 639 C C . PRO A 1 85 ? 9.355 8.448 6.239 1.00 54.56 85 PRO A C 1
ATOM 641 O O . PRO A 1 85 ? 8.600 9.406 6.416 1.00 54.56 85 PRO A O 1
ATOM 644 N N . ARG A 1 86 ? 10.547 8.602 5.652 1.00 64.75 86 ARG A N 1
ATOM 645 C CA . ARG A 1 86 ? 10.976 9.858 5.023 1.00 64.75 86 ARG A CA 1
ATOM 646 C C . ARG A 1 86 ? 11.255 9.630 3.547 1.00 64.75 86 ARG A C 1
ATOM 648 O O . ARG A 1 86 ? 12.169 8.890 3.189 1.00 64.75 86 ARG A O 1
ATOM 655 N N . THR A 1 87 ? 10.495 10.319 2.704 1.00 55.19 87 THR A N 1
ATOM 656 C CA . THR A 1 87 ? 10.701 10.330 1.254 1.00 55.19 87 THR A CA 1
ATOM 657 C C . THR A 1 87 ? 11.857 11.265 0.911 1.00 55.19 87 THR A C 1
ATOM 659 O O . THR A 1 87 ? 11.753 12.479 1.095 1.00 55.19 87 THR A O 1
ATOM 662 N N . VAL A 1 88 ? 12.965 10.717 0.405 1.00 63.59 88 VAL A N 1
ATOM 663 C CA . VAL A 1 88 ? 14.094 11.510 -0.103 1.00 63.59 88 VAL A CA 1
ATOM 664 C C . VAL A 1 88 ? 14.026 11.534 -1.625 1.00 63.59 88 VAL A C 1
ATOM 666 O O . VAL A 1 88 ? 14.135 10.498 -2.281 1.00 63.59 88 VAL A O 1
ATOM 669 N N . VAL A 1 89 ? 13.852 12.729 -2.191 1.00 63.44 89 VAL A N 1
ATOM 670 C CA . VAL A 1 89 ? 13.914 12.948 -3.640 1.00 63.44 89 VAL A CA 1
ATOM 671 C C . VAL A 1 89 ? 15.342 13.334 -4.001 1.00 63.44 89 VAL A C 1
ATOM 673 O O . VAL A 1 89 ? 15.811 14.404 -3.620 1.00 63.44 89 VAL A O 1
ATOM 676 N N . VAL A 1 90 ? 16.037 12.464 -4.734 1.00 69.44 90 VAL A N 1
ATOM 677 C CA . VAL A 1 90 ? 17.388 12.751 -5.234 1.00 69.44 90 VAL A CA 1
ATOM 678 C C . VAL A 1 90 ? 17.308 13.149 -6.705 1.00 69.44 90 VAL A C 1
ATOM 680 O O . VAL A 1 90 ? 16.849 12.379 -7.548 1.00 69.44 90 VAL A O 1
ATOM 683 N N . GLU A 1 91 ? 17.787 14.351 -7.022 1.00 65.56 91 GLU A N 1
ATOM 684 C CA . GLU A 1 91 ? 18.043 14.779 -8.395 1.00 65.56 91 GLU A CA 1
ATOM 685 C C . GLU A 1 91 ? 19.467 14.362 -8.787 1.00 65.56 91 GLU A C 1
ATOM 687 O O . GLU A 1 91 ? 20.459 14.850 -8.243 1.00 65.56 91 GLU A O 1
ATOM 692 N N . LYS A 1 92 ? 19.602 13.424 -9.729 1.00 58.25 92 LYS A N 1
ATOM 693 C CA . LYS A 1 92 ? 20.914 13.007 -10.236 1.00 58.25 92 LYS A CA 1
ATOM 694 C C . LYS A 1 92 ? 21.398 14.002 -11.293 1.00 58.25 92 LYS A C 1
ATOM 696 O O . LYS A 1 92 ? 21.196 13.793 -12.489 1.00 58.25 92 LYS A O 1
ATOM 701 N N . THR A 1 93 ? 22.089 15.059 -10.869 1.00 60.12 93 THR A N 1
ATOM 702 C CA . THR A 1 93 ? 22.793 15.970 -11.785 1.00 60.12 93 THR A CA 1
ATOM 703 C C . THR A 1 93 ? 23.834 15.180 -12.590 1.00 60.12 93 THR A C 1
ATOM 705 O O . THR A 1 93 ? 24.731 14.544 -12.025 1.00 60.12 93 THR A O 1
ATOM 708 N N . ARG A 1 94 ? 23.716 15.168 -13.926 1.00 62.75 94 ARG A N 1
ATOM 709 C CA . ARG A 1 94 ? 24.682 14.501 -14.816 1.00 62.75 94 ARG A CA 1
ATOM 710 C C . ARG A 1 94 ? 26.041 15.178 -14.635 1.00 62.75 94 ARG A C 1
ATOM 712 O O . ARG A 1 94 ? 26.204 16.339 -14.996 1.00 62.75 94 ARG A O 1
ATOM 719 N N . ARG A 1 95 ? 27.001 14.465 -14.041 1.00 54.72 95 ARG A N 1
ATOM 720 C CA . ARG A 1 95 ? 28.364 14.968 -13.827 1.00 54.72 95 ARG A CA 1
ATOM 721 C C . ARG A 1 95 ? 28.955 15.396 -15.172 1.00 54.72 95 ARG A C 1
ATOM 723 O O . ARG A 1 95 ? 28.882 14.642 -16.143 1.00 54.72 95 ARG A O 1
ATOM 730 N N . PHE A 1 96 ? 29.517 16.602 -15.208 1.00 57.91 96 PHE A N 1
ATOM 731 C CA . PHE A 1 96 ? 30.286 17.124 -16.332 1.00 57.91 96 PHE A CA 1
ATOM 732 C C . PHE A 1 96 ? 31.269 16.059 -16.841 1.00 57.91 96 PHE A C 1
ATOM 734 O O . PHE A 1 96 ? 31.974 15.430 -16.048 1.00 57.91 96 PHE A O 1
ATOM 741 N N . LYS A 1 97 ? 31.318 15.848 -18.162 1.00 51.81 97 LYS A N 1
ATOM 742 C CA . LYS A 1 97 ? 32.374 15.045 -18.787 1.00 51.81 97 LYS A CA 1
ATOM 743 C C . LYS A 1 97 ? 33.687 15.798 -18.585 1.00 51.81 97 LYS A C 1
ATOM 745 O O . LYS A 1 97 ? 33.960 16.756 -19.303 1.00 51.81 97 LYS A O 1
ATOM 750 N N . VAL A 1 98 ? 34.484 15.401 -17.598 1.00 60.62 98 VAL A N 1
ATOM 751 C CA . VAL A 1 98 ? 35.857 15.895 -17.479 1.00 60.62 98 VAL A CA 1
ATOM 752 C C . VAL A 1 98 ? 36.637 15.305 -18.652 1.00 60.62 98 VAL A C 1
ATOM 754 O O . VAL A 1 98 ? 36.974 14.123 -18.652 1.00 60.62 98 VAL A O 1
ATOM 757 N N . SER A 1 99 ? 36.867 16.114 -19.686 1.00 61.38 99 SER A N 1
ATOM 758 C CA . SER A 1 99 ? 37.815 15.793 -20.750 1.00 61.38 99 SER A CA 1
ATOM 759 C C . SER A 1 99 ? 39.217 15.924 -20.170 1.00 61.38 99 SER A C 1
ATOM 761 O O . SER A 1 99 ? 39.723 17.033 -20.020 1.00 61.38 99 SER A O 1
ATOM 763 N N . VAL A 1 100 ? 39.830 14.802 -19.800 1.00 63.44 100 VAL A N 1
ATOM 764 C CA . VAL A 1 100 ? 41.244 14.770 -19.415 1.00 63.44 100 VAL A CA 1
ATOM 765 C C . VAL A 1 100 ? 42.063 14.829 -20.709 1.00 63.44 100 VAL A C 1
ATOM 767 O O . VAL A 1 100 ? 41.978 13.883 -21.494 1.00 63.44 100 VAL A O 1
ATOM 770 N N . PRO A 1 101 ? 42.821 15.906 -20.992 1.00 64.25 101 PRO A N 1
ATOM 771 C CA . PRO A 1 101 ? 43.703 15.910 -22.153 1.00 64.25 101 PRO A CA 1
ATOM 772 C C . PRO A 1 101 ? 44.809 14.856 -21.967 1.00 64.25 101 PRO A C 1
ATOM 774 O O . PRO A 1 101 ? 45.256 14.631 -20.834 1.00 64.25 101 PRO A O 1
ATOM 777 N N . PRO A 1 102 ? 45.264 14.193 -23.046 1.00 60.31 102 PRO A N 1
ATOM 778 C CA . PRO A 1 102 ? 46.344 13.224 -22.948 1.00 60.31 102 PRO A CA 1
ATOM 779 C C . PRO A 1 102 ? 47.614 13.914 -22.442 1.00 60.31 102 PRO A C 1
ATOM 781 O O . PRO A 1 102 ? 47.981 14.997 -22.897 1.00 60.31 102 PRO A O 1
ATOM 784 N N . ARG A 1 103 ? 48.277 13.277 -21.472 1.00 58.91 103 ARG A N 1
ATOM 785 C CA . ARG A 1 103 ? 49.561 13.724 -20.926 1.00 58.91 103 ARG A CA 1
ATOM 786 C C . ARG A 1 103 ? 50.592 13.783 -22.053 1.00 58.91 103 ARG A C 1
ATOM 788 O O . ARG A 1 103 ? 50.928 12.749 -22.623 1.00 58.91 103 ARG A O 1
ATOM 795 N N . THR A 1 104 ? 51.115 14.970 -22.339 1.00 60.19 104 THR A N 1
ATOM 796 C CA . THR A 1 104 ? 52.269 15.130 -23.224 1.00 60.19 104 THR A CA 1
ATOM 797 C C . THR A 1 104 ? 53.476 14.470 -22.561 1.00 60.19 104 THR A C 1
ATOM 799 O O . THR A 1 104 ? 53.945 14.921 -21.516 1.00 60.19 104 THR A O 1
ATOM 802 N N . VAL A 1 105 ? 53.961 13.374 -23.139 1.00 60.22 105 VAL A N 1
ATOM 803 C CA . VAL A 1 105 ? 55.252 12.783 -22.777 1.00 60.22 105 VAL A CA 1
ATOM 804 C C . VAL A 1 105 ? 56.332 13.707 -23.330 1.00 60.22 105 VAL A C 1
ATOM 806 O O . VAL A 1 105 ? 56.451 13.869 -24.541 1.00 60.22 105 VAL A O 1
ATOM 809 N N . ILE A 1 106 ? 57.073 14.370 -22.443 1.00 58.41 106 ILE A N 1
ATOM 810 C CA . ILE A 1 106 ? 58.262 15.131 -22.829 1.00 58.41 106 ILE A CA 1
ATOM 811 C C . ILE A 1 106 ? 59.340 14.100 -23.162 1.00 58.41 106 ILE A C 1
ATOM 813 O O . ILE A 1 106 ? 59.827 13.401 -22.274 1.00 58.41 106 ILE A O 1
ATOM 817 N N . ASP A 1 107 ? 59.667 13.976 -24.444 1.00 56.28 107 ASP A N 1
ATOM 818 C CA . ASP A 1 107 ? 60.725 13.093 -24.919 1.00 56.28 107 ASP A CA 1
ATOM 819 C C . ASP A 1 107 ? 62.091 13.672 -24.516 1.00 56.28 107 ASP A C 1
ATOM 821 O O . ASP A 1 107 ? 62.558 14.674 -25.060 1.00 56.28 107 ASP A O 1
ATOM 825 N N . LEU A 1 108 ? 62.708 13.075 -23.494 1.00 57.97 108 LEU A N 1
ATOM 826 C CA . LEU A 1 108 ? 63.994 13.500 -22.930 1.00 57.97 108 LEU A CA 1
ATOM 827 C C . LEU A 1 108 ? 65.203 12.912 -23.679 1.00 57.97 108 LEU A C 1
ATOM 829 O O . LEU A 1 108 ? 66.334 13.012 -23.203 1.00 57.97 108 LEU A O 1
ATOM 833 N N . THR A 1 109 ? 65.014 12.330 -24.865 1.00 61.34 109 THR A N 1
ATOM 834 C CA . THR A 1 109 ? 66.107 11.715 -25.630 1.00 61.34 109 THR A CA 1
ATOM 835 C C . THR A 1 109 ? 66.672 12.625 -26.724 1.00 61.34 109 THR A C 1
ATOM 837 O O . THR A 1 109 ? 66.707 12.295 -27.903 1.00 61.34 109 THR A O 1
ATOM 840 N N . ARG A 1 110 ? 67.231 13.777 -26.330 1.00 55.41 110 ARG A N 1
ATOM 841 C CA . ARG A 1 110 ? 68.303 14.427 -27.111 1.00 55.41 110 ARG A CA 1
ATOM 842 C C . ARG A 1 110 ? 69.425 14.907 -26.203 1.00 55.41 110 ARG A C 1
ATOM 844 O O . ARG A 1 110 ? 69.567 16.090 -25.918 1.00 55.41 110 ARG A O 1
ATOM 851 N N . ARG A 1 111 ? 70.273 13.963 -25.804 1.00 59.03 111 ARG A N 1
ATOM 852 C CA . ARG A 1 111 ? 71.669 14.242 -25.468 1.00 59.03 111 ARG A CA 1
ATOM 853 C C . ARG A 1 111 ? 72.535 13.466 -26.452 1.00 59.03 111 ARG A C 1
ATOM 855 O O . ARG A 1 111 ? 72.893 12.324 -26.196 1.00 59.03 111 ARG A O 1
ATOM 862 N N . ALA A 1 112 ? 72.814 14.081 -27.596 1.00 54.91 112 ALA A N 1
ATOM 863 C CA . ALA A 1 112 ? 73.904 13.651 -28.460 1.00 54.91 112 ALA A CA 1
ATOM 864 C C . ALA A 1 112 ? 75.172 14.413 -28.030 1.00 54.91 112 ALA A C 1
ATOM 866 O O . ALA A 1 112 ? 75.100 15.635 -27.884 1.00 54.91 112 ALA A O 1
ATOM 867 N N . PRO A 1 113 ? 76.296 13.730 -27.762 1.00 64.94 113 PRO A N 1
ATOM 868 C CA . PRO A 1 113 ? 77.591 14.369 -27.565 1.00 64.94 113 PRO A CA 1
ATOM 869 C C . PRO A 1 113 ? 78.381 14.478 -28.886 1.00 64.94 113 PRO A C 1
ATOM 871 O O . PRO A 1 113 ? 78.060 13.782 -29.848 1.00 64.94 113 PRO A O 1
ATOM 874 N N . ALA A 1 114 ? 79.463 15.267 -28.838 1.00 52.12 114 ALA A N 1
ATOM 875 C CA . ALA A 1 114 ? 80.471 15.587 -29.870 1.00 52.12 114 ALA A CA 1
ATOM 876 C C . ALA A 1 114 ? 80.181 16.893 -30.641 1.00 52.12 114 ALA A C 1
ATOM 878 O O . ALA A 1 114 ? 79.057 17.111 -31.079 1.00 52.12 114 ALA A O 1
ATOM 879 N N . ASN A 1 115 ? 81.130 17.815 -30.829 1.00 46.50 115 ASN A N 1
ATOM 880 C CA . ASN A 1 115 ? 82.596 17.769 -30.737 1.00 46.50 115 ASN A CA 1
ATOM 881 C C . ASN A 1 115 ? 83.108 19.157 -30.317 1.00 46.50 115 ASN A C 1
ATOM 883 O O . ASN A 1 115 ? 82.518 20.141 -30.821 1.00 46.50 115 ASN A O 1
#

Secondary structure (DSSP, 8-state):
-PPPP----PPPP-----PPPHHHHHHHHHTT-S-HHHHHHHHHHHHT--HHHHHHHHHHHHHHHHHHHHTT-EEEEEE-TTS-EEEEEE----------PPP------------

Mean predicted aligned error: 16.34 Å

Radius of gyration: 30.52 Å; Cα contacts (8 Å, |Δi|>4): 69; chains: 1; bounding box: 96×42×72 Å

Foldseek 3Di:
DDDDDDPDPDDDDDDDDDQDDLVVLLVVLVVVDPDLQSSLVSSCVSVVHDSVVSSVVNVVVVVVVVVCVVVVWDWDWDQDPVRDTDTDTDDPDDDDPPPDPDDDDDPPPPDDDDD

pLDDT: mean 77.17, std 16.2, range [46.5, 97.94]

Sequence (115 aa):
MPPKAQTREMRPLRVRHEPPTLEEAMFAAQGLTDDVDQQVHIVAGLMELAAEDVRPQVEKLVASTARAIAQGRSVATVESRSGAPRTVVVEKTRRFKVSVPPRTVIDLTRRAPAN

Nearest PDB structures (foldseek):
  3g2b-assembly1_A-2  TM=6.689E-01  e=2.881E+00  Xanthomonas campestris pv. campestris
  2lr8-assembly1_A  TM=6.209E-01  e=5.453E+00  Homo sapiens

Organism: NCBI:txid340221